Protein AF-A0A442YKS6-F1 (afdb_monomer_lite)

pLDDT: mean 86.54, std 15.59, range [41.62, 98.69]

Radius of gyration: 23.63 Å; chains: 1; bounding box: 73×28×65 Å

Sequence (171 aa):
MDFSAVNWLAVIIAAVVAWLFGAAWYMGLSKPWLKAAKLDPATMSKSALPFVISFIAELVMAFVMSLVIGAMTGGEPSLIAGLVFGFVLWLGFVATTLSVNHRYEGFGWDLTIIDCGHWLGVLLIIGAVIGWFGRGGGLSWSNSRKSVQRFSVRNCAKNKQLERFSDSLNR

Structure (mmCIF, N/CA/C/O backbone):
data_AF-A0A442YKS6-F1
#
_entry.id   AF-A0A442YKS6-F1
#
loop_
_atom_site.group_PDB
_atom_site.id
_atom_site.type_symbol
_atom_site.label_atom_id
_atom_site.label_alt_id
_atom_site.label_comp_id
_atom_site.label_asym_id
_atom_site.label_entity_id
_atom_site.label_seq_id
_atom_site.pdbx_PDB_ins_code
_atom_site.Cartn_x
_atom_site.Cartn_y
_atom_site.Cartn_z
_atom_site.occupancy
_atom_site.B_iso_or_equiv
_atom_site.auth_seq_id
_atom_site.auth_comp_id
_atom_site.auth_asym_id
_atom_site.auth_atom_id
_atom_site.pdbx_PDB_model_num
ATOM 1 N N . MET A 1 1 ? 17.000 9.593 -9.842 1.00 54.97 1 MET A N 1
ATOM 2 C CA . MET A 1 1 ? 15.855 8.793 -10.323 1.00 54.97 1 MET A CA 1
ATOM 3 C 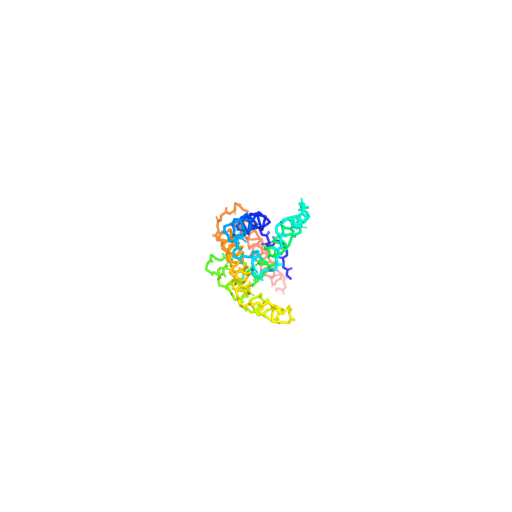C . MET A 1 1 ? 15.254 9.519 -11.509 1.00 54.97 1 MET A C 1
ATOM 5 O O . MET A 1 1 ? 15.094 10.729 -11.419 1.00 54.97 1 MET A O 1
ATOM 9 N N . ASP A 1 2 ? 15.010 8.827 -12.618 1.00 61.06 2 ASP A N 1
ATOM 10 C CA . ASP A 1 2 ? 14.408 9.429 -13.810 1.00 61.06 2 ASP A CA 1
ATOM 11 C C . ASP A 1 2 ? 12.878 9.317 -13.729 1.00 61.06 2 ASP A C 1
ATOM 13 O O . ASP A 1 2 ? 12.312 8.235 -13.879 1.00 61.06 2 ASP A O 1
ATOM 17 N N . PHE A 1 3 ? 12.206 10.437 -13.454 1.00 67.62 3 PHE A N 1
ATOM 18 C CA . PHE A 1 3 ? 10.745 10.499 -13.340 1.00 67.62 3 PHE A CA 1
ATOM 19 C C . PHE A 1 3 ? 10.034 10.425 -14.697 1.00 67.62 3 PHE A C 1
ATOM 21 O O . PHE A 1 3 ? 8.835 10.148 -14.743 1.00 67.62 3 PHE A O 1
ATOM 28 N N . SER A 1 4 ? 10.755 10.624 -15.807 1.00 63.38 4 SER A N 1
ATOM 29 C CA . SER A 1 4 ? 10.188 10.501 -17.156 1.00 63.38 4 SER A CA 1
ATOM 30 C C . SER A 1 4 ? 9.879 9.047 -17.538 1.00 63.38 4 SER A C 1
ATOM 32 O O . SER A 1 4 ? 9.100 8.796 -18.456 1.00 63.38 4 SER A O 1
ATOM 34 N N . ALA A 1 5 ? 10.439 8.085 -16.796 1.00 66.38 5 ALA A N 1
ATOM 35 C CA . ALA A 1 5 ? 10.225 6.656 -16.997 1.00 66.38 5 ALA A CA 1
ATOM 36 C C . ALA A 1 5 ? 8.945 6.113 -16.327 1.00 66.38 5 ALA A C 1
ATOM 38 O O . ALA A 1 5 ? 8.603 4.947 -16.534 1.00 66.38 5 ALA A O 1
ATOM 39 N N . VAL A 1 6 ? 8.231 6.921 -15.532 1.00 81.50 6 VAL A N 1
ATOM 40 C CA . VAL A 1 6 ? 7.009 6.487 -14.836 1.00 81.50 6 VAL A CA 1
ATOM 41 C C . VAL A 1 6 ? 5.838 6.393 -15.813 1.00 81.50 6 VAL A C 1
ATOM 43 O O . VAL A 1 6 ? 5.469 7.362 -16.478 1.00 81.50 6 VAL A O 1
ATOM 46 N N . ASN A 1 7 ? 5.196 5.225 -15.858 1.00 88.06 7 ASN A N 1
ATOM 47 C CA . ASN A 1 7 ? 3.943 5.053 -16.582 1.00 88.06 7 ASN A CA 1
ATOM 48 C C . ASN A 1 7 ? 2.772 5.539 -15.714 1.00 88.06 7 ASN A C 1
ATOM 50 O O . ASN A 1 7 ? 2.197 4.777 -14.938 1.00 88.06 7 ASN A O 1
ATOM 54 N N . TRP A 1 8 ? 2.406 6.811 -15.871 1.00 89.69 8 TRP A N 1
ATOM 55 C CA . TRP A 1 8 ? 1.319 7.439 -15.111 1.00 89.69 8 TRP A CA 1
ATOM 56 C C . TRP A 1 8 ? -0.034 6.742 -15.276 1.00 89.69 8 TRP A C 1
ATOM 58 O O . TRP A 1 8 ? -0.804 6.675 -14.321 1.00 89.69 8 TRP A O 1
ATOM 68 N N . LEU A 1 9 ? -0.308 6.162 -16.449 1.00 91.31 9 LEU A N 1
ATOM 69 C CA . LEU A 1 9 ? -1.530 5.388 -16.664 1.00 91.31 9 LEU A CA 1
ATOM 70 C C . LEU A 1 9 ? -1.538 4.124 -15.795 1.00 91.31 9 LEU A C 1
ATOM 72 O O . LEU A 1 9 ? -2.542 3.829 -15.154 1.00 91.31 9 LEU A O 1
ATOM 76 N N . ALA A 1 10 ? -0.408 3.413 -15.725 1.00 93.06 10 ALA A N 1
ATOM 77 C CA . ALA A 1 10 ? -0.273 2.239 -14.865 1.00 93.06 10 ALA A CA 1
ATOM 78 C C . ALA A 1 10 ? -0.429 2.598 -13.382 1.00 93.06 10 ALA A C 1
ATOM 80 O O . ALA A 1 10 ? -1.088 1.863 -12.656 1.00 93.06 10 ALA A O 1
ATOM 81 N N . VAL A 1 11 ? 0.127 3.735 -12.948 1.00 95.56 11 VAL A N 1
ATOM 82 C CA . VAL A 1 11 ? 0.012 4.228 -11.564 1.00 95.56 11 VAL A CA 1
ATOM 83 C C . VAL A 1 11 ? -1.445 4.510 -11.192 1.00 95.56 11 VAL A C 1
ATOM 85 O O . VAL A 1 11 ? -1.911 4.034 -10.159 1.00 95.56 11 VAL A O 1
ATOM 88 N N . ILE A 1 12 ? -2.183 5.230 -12.043 1.00 96.44 12 ILE A N 1
ATOM 89 C CA . ILE A 1 12 ? -3.593 5.559 -11.784 1.00 96.44 12 ILE A CA 1
ATOM 90 C C . ILE A 1 12 ? -4.450 4.288 -11.768 1.00 96.44 12 ILE A C 1
ATOM 92 O O . ILE A 1 12 ? -5.250 4.104 -10.854 1.00 96.44 12 ILE A O 1
ATOM 96 N N . ILE A 1 13 ? -4.267 3.388 -12.742 1.00 97.19 13 ILE A N 1
ATOM 97 C CA . ILE A 1 13 ? -5.011 2.120 -12.793 1.00 97.19 13 ILE A CA 1
ATOM 98 C C . ILE A 1 13 ? -4.696 1.262 -11.563 1.00 97.19 13 ILE A C 1
ATOM 100 O O . ILE A 1 13 ? -5.615 0.722 -10.954 1.00 97.19 13 ILE A O 1
ATOM 104 N N . ALA A 1 14 ? -3.423 1.160 -11.174 1.00 97.62 14 ALA A N 1
ATOM 105 C CA . ALA A 1 14 ? -3.004 0.401 -10.000 1.00 97.62 14 ALA A CA 1
ATOM 106 C C . ALA A 1 14 ? -3.691 0.909 -8.728 1.00 97.62 14 ALA A C 1
ATOM 108 O O . ALA A 1 14 ? -4.252 0.105 -7.988 1.00 97.62 14 ALA A O 1
ATOM 109 N N . ALA A 1 15 ? -3.703 2.229 -8.523 1.00 98.06 15 ALA A N 1
ATOM 110 C CA . ALA A 1 15 ? -4.354 2.853 -7.377 1.00 98.06 15 ALA A CA 1
ATOM 111 C C . ALA A 1 15 ? -5.869 2.605 -7.367 1.00 98.06 15 ALA A C 1
ATOM 113 O O . ALA A 1 15 ? -6.424 2.228 -6.345 1.00 98.06 15 ALA A O 1
ATOM 114 N N . VAL A 1 16 ? -6.550 2.752 -8.509 1.00 98.25 16 VAL A N 1
ATOM 115 C CA . VAL A 1 16 ? -8.001 2.506 -8.587 1.00 98.25 16 VAL A CA 1
ATOM 116 C C . VAL A 1 16 ? -8.339 1.045 -8.288 1.00 98.25 16 VAL A C 1
ATOM 118 O O . VAL A 1 16 ? -9.263 0.776 -7.524 1.00 98.25 16 VAL A O 1
ATOM 121 N N . VAL A 1 17 ? -7.610 0.090 -8.873 1.00 98.31 17 VAL A N 1
ATOM 122 C CA . VAL A 1 17 ? -7.900 -1.342 -8.683 1.00 98.31 17 VAL A CA 1
ATOM 123 C C . VAL A 1 17 ? -7.608 -1.776 -7.247 1.00 98.31 17 VAL A C 1
ATOM 125 O O . VAL A 1 17 ? -8.407 -2.512 -6.667 1.00 98.31 17 VAL A O 1
ATOM 128 N N . ALA A 1 18 ? -6.504 -1.309 -6.664 1.00 98.25 18 ALA A N 1
ATOM 129 C CA . ALA A 1 18 ? -6.180 -1.583 -5.268 1.00 98.25 18 ALA A CA 1
ATOM 130 C C . ALA A 1 18 ? -7.217 -0.977 -4.307 1.00 98.25 18 ALA A C 1
ATOM 132 O O . ALA A 1 18 ? -7.626 -1.644 -3.357 1.00 98.25 18 ALA A O 1
ATOM 133 N N . TRP A 1 19 ? -7.746 0.204 -4.630 1.00 97.94 19 TRP A N 1
ATOM 134 C CA . TRP A 1 19 ? -8.674 0.908 -3.751 1.00 97.94 19 TRP A CA 1
ATOM 135 C C . TRP A 1 19 ? -10.046 0.245 -3.747 1.00 97.94 19 TRP A C 1
ATOM 137 O O . TRP A 1 19 ? -10.661 0.032 -2.699 1.00 97.94 19 TRP A O 1
ATOM 147 N N . LEU A 1 20 ? -10.499 -0.184 -4.929 1.00 98.12 20 LEU A N 1
ATOM 148 C CA . LEU A 1 20 ? -11.697 -1.010 -5.065 1.00 98.12 20 LEU A CA 1
ATOM 149 C C . LEU A 1 20 ? -11.534 -2.366 -4.371 1.00 98.12 20 LEU A C 1
ATOM 151 O O . LEU A 1 20 ? -12.487 -2.857 -3.762 1.00 98.12 20 LEU A O 1
ATOM 155 N N . PHE A 1 21 ? -10.339 -2.962 -4.426 1.00 98.38 21 PHE A N 1
ATOM 156 C CA . PHE A 1 21 ? -10.035 -4.171 -3.667 1.00 98.38 21 PHE A CA 1
ATOM 157 C C . PHE A 1 21 ? -10.132 -3.927 -2.158 1.00 98.38 21 PHE A C 1
ATOM 159 O O . PHE A 1 21 ? -10.766 -4.725 -1.469 1.00 98.38 21 PHE A O 1
ATOM 166 N N . GLY A 1 22 ? -9.587 -2.821 -1.648 1.00 97.00 22 GLY A N 1
ATOM 167 C CA . GLY A 1 22 ? -9.686 -2.471 -0.233 1.00 97.00 22 GLY A CA 1
ATOM 168 C C . GLY A 1 22 ? -11.132 -2.292 0.223 1.00 97.00 22 GLY A C 1
ATOM 169 O O . GLY A 1 22 ? -11.549 -2.869 1.232 1.00 97.00 22 GLY A O 1
ATOM 170 N N . ALA A 1 23 ? -11.942 -1.597 -0.580 1.00 95.44 23 ALA A N 1
ATOM 171 C CA . ALA A 1 23 ? -13.378 -1.492 -0.343 1.00 95.44 23 ALA A CA 1
ATOM 172 C C . ALA A 1 23 ? -14.046 -2.878 -0.302 1.00 95.44 23 ALA A C 1
ATOM 174 O O . ALA A 1 23 ? -14.779 -3.183 0.639 1.00 95.44 23 ALA A O 1
ATOM 175 N N . ALA A 1 24 ? -13.769 -3.746 -1.280 1.00 97.62 24 ALA A N 1
ATOM 176 C CA . ALA A 1 24 ? -14.320 -5.101 -1.320 1.00 97.62 24 ALA A CA 1
ATOM 177 C C . ALA A 1 24 ? -13.886 -5.956 -0.116 1.00 97.62 24 ALA A C 1
ATOM 179 O O . ALA A 1 24 ? -14.711 -6.674 0.454 1.00 97.62 24 ALA A O 1
ATOM 180 N N . TRP A 1 25 ? -12.625 -5.844 0.307 1.00 98.00 25 TRP A N 1
ATOM 181 C CA . TRP A 1 25 ? -12.059 -6.566 1.446 1.00 98.00 25 TRP A CA 1
ATOM 182 C C . TRP A 1 25 ? -12.783 -6.220 2.747 1.00 98.00 25 TRP A C 1
ATOM 184 O O . TRP A 1 25 ? -13.304 -7.112 3.420 1.00 98.00 25 TRP A O 1
ATOM 194 N N . TYR A 1 26 ? -12.891 -4.928 3.074 1.00 94.44 26 TYR A N 1
ATOM 195 C CA . TYR A 1 26 ? -13.540 -4.485 4.311 1.00 94.44 26 TYR A CA 1
ATOM 196 C C . TYR A 1 26 ? -15.070 -4.573 4.259 1.00 94.44 26 TYR A C 1
ATOM 198 O O . TYR A 1 26 ? -15.699 -4.731 5.305 1.00 94.44 26 TYR A O 1
ATOM 206 N N . MET A 1 27 ? -15.692 -4.566 3.074 1.00 93.50 27 MET A N 1
ATOM 207 C CA . MET A 1 27 ? -17.109 -4.931 2.944 1.00 93.50 27 MET A CA 1
ATOM 208 C C . MET A 1 27 ? -17.331 -6.418 3.265 1.00 93.50 27 MET A C 1
ATOM 210 O O . MET A 1 27 ? -18.200 -6.750 4.078 1.00 93.50 27 MET A O 1
ATOM 214 N N . GLY A 1 28 ? -16.523 -7.309 2.679 1.00 96.19 28 GLY A N 1
ATOM 215 C CA . GLY A 1 28 ? -16.638 -8.760 2.866 1.00 96.19 28 GLY A CA 1
ATOM 216 C C . GLY A 1 28 ? -16.280 -9.230 4.279 1.00 96.19 28 GLY A C 1
ATOM 217 O O . GLY A 1 28 ? -16.968 -10.078 4.846 1.00 96.19 28 GLY A O 1
ATOM 218 N N . LEU A 1 29 ? -15.245 -8.640 4.882 1.00 95.75 29 LEU A N 1
ATOM 219 C CA . LEU A 1 29 ? -14.768 -8.949 6.236 1.00 95.75 29 LEU A CA 1
ATOM 220 C C . LEU A 1 29 ? -15.251 -7.943 7.288 1.00 95.75 29 LEU A C 1
ATOM 222 O O . LEU A 1 29 ? -14.682 -7.861 8.375 1.00 95.75 29 LEU A O 1
ATOM 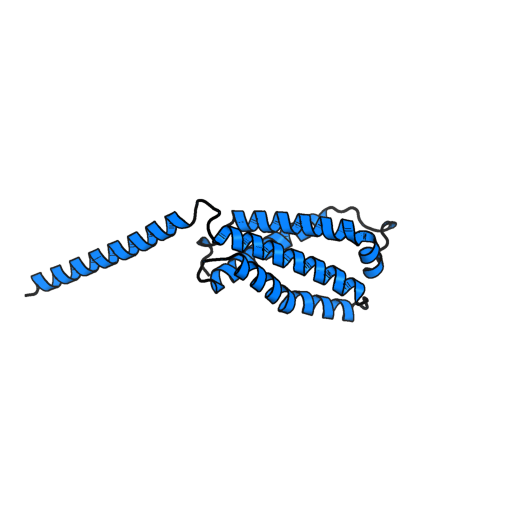226 N N . SER A 1 30 ? -16.328 -7.211 7.001 1.00 93.38 30 SER A N 1
ATOM 227 C CA . SER A 1 30 ? -16.864 -6.162 7.878 1.00 93.38 30 SER A CA 1
ATOM 228 C C . SER A 1 30 ? -17.062 -6.636 9.320 1.00 93.38 30 SER A C 1
ATOM 230 O O . SER A 1 30 ? -16.481 -6.072 10.240 1.00 93.38 30 SER A O 1
ATOM 232 N N . LYS A 1 31 ? -17.828 -7.710 9.544 1.00 94.44 31 LYS A N 1
ATOM 233 C CA . LYS A 1 31 ? -18.117 -8.231 10.895 1.00 94.44 31 LYS A CA 1
ATOM 234 C C . LYS A 1 31 ? -16.860 -8.589 11.709 1.00 94.44 31 LYS A C 1
ATOM 236 O O . LYS A 1 31 ? -16.741 -8.089 12.830 1.00 94.44 31 LYS A O 1
ATOM 241 N N . PRO A 1 32 ? -15.942 -9.452 11.222 1.00 96.31 32 PRO A N 1
ATOM 242 C CA . PRO A 1 32 ? -14.741 -9.789 11.983 1.00 96.31 32 PRO A CA 1
ATOM 243 C C . PRO A 1 32 ? -13.813 -8.585 12.172 1.00 96.31 32 PRO A C 1
ATOM 245 O O . PRO A 1 32 ? -13.260 -8.437 13.260 1.00 96.31 32 PRO A O 1
ATOM 248 N N . TRP A 1 33 ? -13.701 -7.695 11.180 1.00 96.62 33 TRP A N 1
ATOM 249 C CA . TRP A 1 33 ? -12.905 -6.473 11.300 1.00 96.62 33 TRP A CA 1
ATOM 250 C C . TRP A 1 33 ? -13.443 -5.540 12.390 1.00 96.62 33 TRP A C 1
ATOM 252 O O . TRP A 1 33 ? -12.694 -5.164 13.284 1.00 96.62 33 TRP A O 1
ATOM 262 N N . LEU A 1 34 ? -14.747 -5.248 12.388 1.00 95.75 34 LEU A N 1
ATOM 263 C CA . LEU A 1 34 ? -15.401 -4.405 13.398 1.00 95.75 34 LEU A CA 1
ATOM 264 C C . LEU A 1 34 ? -15.170 -4.919 14.819 1.00 95.75 34 LEU A C 1
ATOM 266 O O . LEU A 1 34 ? -14.808 -4.158 15.718 1.00 95.75 34 LEU A O 1
ATOM 270 N N . LYS A 1 35 ? -15.338 -6.233 15.007 1.00 95.75 35 LYS A N 1
ATOM 271 C CA . LYS A 1 35 ? -15.094 -6.896 16.289 1.00 95.75 35 LYS A CA 1
ATOM 272 C C . LYS A 1 35 ? -13.629 -6.770 16.710 1.00 95.75 35 LYS A C 1
ATOM 274 O O . LYS A 1 35 ? -13.359 -6.442 17.863 1.00 95.75 35 LYS A O 1
ATOM 279 N N . ALA A 1 36 ? -12.695 -7.030 15.797 1.00 95.38 36 ALA A N 1
ATOM 280 C CA . ALA A 1 36 ? -11.263 -6.995 16.080 1.00 95.38 36 ALA A CA 1
ATOM 281 C C . ALA A 1 36 ? -10.755 -5.568 16.358 1.00 95.38 36 ALA A C 1
ATOM 283 O O . ALA A 1 36 ? -9.951 -5.372 17.269 1.00 95.38 36 ALA A O 1
ATOM 284 N N . ALA A 1 37 ? -11.287 -4.581 15.634 1.00 94.75 37 ALA A N 1
ATOM 285 C CA . ALA A 1 37 ? -11.013 -3.156 15.804 1.00 94.75 37 ALA A CA 1
ATOM 286 C C . ALA A 1 37 ? -11.758 -2.532 17.001 1.00 94.75 37 ALA A C 1
ATOM 288 O O . ALA A 1 37 ? -11.522 -1.372 17.327 1.00 94.75 37 ALA A O 1
ATOM 289 N N . LYS A 1 38 ? -12.634 -3.293 17.679 1.00 94.19 38 LYS A N 1
ATOM 290 C CA . LYS A 1 38 ? -13.452 -2.842 18.821 1.00 94.19 38 LYS A CA 1
ATOM 291 C C . LYS A 1 38 ? -14.320 -1.619 18.479 1.00 94.19 38 LYS A C 1
ATOM 293 O O . LYS A 1 38 ? -14.533 -0.752 19.324 1.00 94.19 38 LYS A O 1
ATOM 298 N N . LEU A 1 39 ? -14.812 -1.547 17.242 1.00 93.12 39 LEU A N 1
ATOM 299 C CA . LEU A 1 39 ? -15.624 -0.433 16.758 1.00 93.12 39 LEU A CA 1
ATOM 300 C C . LEU A 1 39 ? -17.113 -0.789 16.779 1.00 93.12 39 LEU A C 1
ATOM 302 O O . LEU A 1 39 ? -17.509 -1.859 16.315 1.00 93.12 39 LEU A O 1
ATOM 306 N N . ASP A 1 40 ? -17.941 0.141 17.257 1.00 92.00 40 ASP A N 1
ATOM 307 C CA . ASP A 1 40 ? -19.399 0.034 17.183 1.00 92.00 40 ASP A CA 1
ATOM 308 C C . ASP A 1 40 ? -19.924 0.732 15.913 1.00 92.00 40 ASP A C 1
ATOM 310 O O . ASP A 1 40 ? -19.822 1.962 15.812 1.00 92.00 40 ASP A O 1
ATOM 314 N N . PRO A 1 41 ? -20.529 -0.008 14.961 1.00 86.88 41 PRO A N 1
ATOM 315 C CA . PRO A 1 41 ? -21.130 0.556 13.752 1.00 86.88 41 PRO A CA 1
ATOM 316 C C . PRO A 1 41 ? -22.137 1.678 14.008 1.00 86.88 41 PRO A C 1
ATOM 318 O O . PRO A 1 41 ? -22.253 2.577 13.176 1.00 86.88 41 PRO A O 1
ATOM 321 N N . ALA A 1 42 ? -22.858 1.648 15.135 1.00 89.00 42 ALA A N 1
ATOM 322 C CA . ALA A 1 42 ? -23.863 2.660 15.464 1.00 89.00 42 ALA A CA 1
ATOM 323 C C . ALA A 1 42 ? -23.245 4.036 15.756 1.00 89.00 42 ALA A C 1
ATOM 325 O O . ALA A 1 42 ? -23.902 5.061 15.583 1.00 89.00 42 ALA A O 1
ATOM 326 N N . THR A 1 43 ? -21.976 4.057 16.169 1.00 88.94 43 THR A N 1
ATOM 327 C CA . THR A 1 43 ? -21.255 5.276 16.564 1.00 88.94 43 THR A CA 1
ATOM 328 C C . THR A 1 43 ? -20.331 5.813 15.472 1.00 88.94 43 THR A C 1
ATOM 330 O O . THR A 1 43 ? -19.744 6.884 15.628 1.00 88.94 43 THR A O 1
ATOM 333 N N . MET A 1 44 ? -20.193 5.100 14.349 1.00 85.56 44 MET A N 1
ATOM 334 C CA . MET A 1 44 ? -19.254 5.494 13.304 1.00 85.56 44 MET A CA 1
ATOM 335 C C . MET A 1 44 ? -19.725 6.692 12.491 1.00 85.56 44 MET A C 1
ATOM 337 O O . MET A 1 44 ? -20.873 6.790 12.053 1.00 85.56 44 MET A O 1
ATOM 341 N N . SER A 1 45 ? -18.771 7.575 12.208 1.00 82.38 45 SER A N 1
ATOM 342 C CA . SER A 1 45 ? -18.962 8.681 11.280 1.00 82.38 45 SER A CA 1
ATOM 343 C C . SER A 1 45 ? -19.211 8.169 9.861 1.00 82.38 45 SER A C 1
ATOM 345 O O . SER A 1 45 ? -18.460 7.345 9.345 1.00 82.38 45 SER A O 1
ATOM 347 N N . LYS A 1 46 ? -20.222 8.728 9.186 1.00 85.19 46 LYS A N 1
ATOM 348 C CA . LYS A 1 46 ? -20.517 8.475 7.762 1.00 85.19 46 LYS A CA 1
ATOM 349 C C . LYS A 1 46 ? -19.689 9.357 6.817 1.00 85.19 46 LYS A C 1
ATOM 351 O O . LYS A 1 46 ? -20.121 9.666 5.710 1.00 85.19 46 LYS A O 1
ATOM 356 N N . SER A 1 47 ? -18.527 9.822 7.269 1.00 89.12 47 SER A N 1
ATOM 357 C CA . SER A 1 47 ? -17.670 10.707 6.484 1.00 89.12 47 SER A CA 1
ATOM 358 C C . SER A 1 47 ? -17.057 9.976 5.291 1.00 89.12 47 SER A C 1
ATOM 360 O O . SER A 1 47 ? -16.529 8.876 5.429 1.00 89.12 47 SER A O 1
ATOM 362 N N . ALA A 1 48 ? -17.055 10.630 4.128 1.00 90.44 48 ALA A N 1
ATOM 363 C CA . ALA A 1 48 ? -16.327 10.162 2.950 1.00 90.44 48 ALA A CA 1
ATOM 364 C C . ALA A 1 48 ? -14.805 10.393 3.059 1.00 90.44 48 ALA A C 1
ATOM 366 O O . ALA A 1 48 ? -14.039 9.916 2.226 1.00 90.44 48 ALA A O 1
ATOM 367 N N . LEU A 1 49 ? -14.342 11.125 4.079 1.00 93.44 49 LEU A N 1
ATOM 368 C CA . LEU A 1 49 ? -12.946 11.541 4.198 1.00 93.44 49 LEU A CA 1
ATOM 369 C C . LEU A 1 49 ? -11.943 10.366 4.255 1.00 93.44 49 LEU A C 1
ATOM 371 O O . LEU A 1 49 ? -10.951 10.434 3.529 1.00 93.44 49 LEU A O 1
ATOM 375 N N . PRO A 1 50 ? -12.176 9.267 5.006 1.00 92.00 50 PRO A N 1
ATOM 376 C CA . PRO A 1 50 ? -11.259 8.121 5.007 1.00 92.00 50 PRO A CA 1
ATOM 377 C C . PRO A 1 50 ? -11.112 7.458 3.630 1.00 92.00 50 PRO A C 1
ATOM 379 O O . PRO A 1 50 ? -10.036 6.970 3.288 1.00 92.00 50 PRO A O 1
ATOM 382 N N . PHE A 1 51 ? -12.164 7.487 2.807 1.00 92.00 51 PHE A N 1
ATOM 383 C CA . PHE A 1 51 ? -12.136 6.963 1.439 1.00 92.00 51 PHE A CA 1
ATOM 384 C C . PHE A 1 51 ? -11.256 7.811 0.516 1.00 92.00 51 PHE A C 1
ATOM 386 O O . PHE A 1 51 ? -10.500 7.272 -0.287 1.00 92.00 51 PHE A O 1
ATOM 393 N N . VAL A 1 52 ? -11.301 9.138 0.666 1.00 95.44 52 VAL A N 1
ATOM 394 C CA . VAL A 1 52 ? -10.429 10.051 -0.088 1.00 95.44 52 VAL A CA 1
ATOM 395 C C . VAL A 1 52 ? -8.975 9.911 0.363 1.00 95.44 52 VAL A C 1
ATOM 397 O O . VAL A 1 52 ? -8.078 9.828 -0.473 1.00 95.44 52 VAL A O 1
ATOM 400 N N . ILE A 1 53 ? -8.734 9.840 1.677 1.00 96.50 53 ILE A N 1
ATOM 401 C CA . ILE A 1 53 ? -7.384 9.676 2.236 1.00 96.50 53 ILE A CA 1
ATOM 402 C C . ILE A 1 53 ? -6.762 8.353 1.774 1.00 96.50 53 ILE A C 1
ATOM 404 O O . ILE A 1 53 ? -5.618 8.354 1.325 1.00 96.50 53 ILE A O 1
ATOM 408 N N . SER A 1 54 ? -7.509 7.246 1.842 1.00 95.06 54 SER A N 1
ATOM 409 C CA . SER A 1 54 ? -7.028 5.935 1.374 1.00 95.06 54 SER A CA 1
ATOM 410 C C . SER A 1 54 ? -6.701 5.950 -0.115 1.00 95.06 54 SER A C 1
ATOM 412 O O . SER A 1 54 ? -5.604 5.544 -0.485 1.00 95.06 54 SER A O 1
ATOM 414 N N . PHE A 1 55 ? -7.570 6.515 -0.960 1.00 97.56 55 PHE A N 1
ATOM 415 C CA . PHE A 1 55 ? -7.295 6.617 -2.394 1.00 97.56 55 PHE A CA 1
ATOM 416 C C . PHE A 1 55 ? -6.013 7.412 -2.696 1.00 97.56 55 PHE A C 1
ATOM 418 O O . PHE A 1 55 ? -5.188 6.989 -3.507 1.00 97.56 55 PHE A O 1
ATOM 425 N N . ILE A 1 56 ? -5.805 8.548 -2.019 1.00 98.12 56 ILE A N 1
ATOM 426 C CA . ILE A 1 56 ? -4.582 9.351 -2.181 1.00 98.12 56 ILE A CA 1
ATOM 427 C C . ILE A 1 56 ? -3.353 8.567 -1.705 1.00 98.12 56 ILE A C 1
ATOM 429 O O . ILE A 1 56 ? -2.326 8.572 -2.386 1.00 98.12 56 ILE A O 1
ATOM 433 N N . ALA A 1 57 ? -3.446 7.876 -0.566 1.00 97.75 57 ALA A N 1
ATOM 434 C CA . ALA A 1 57 ? -2.356 7.051 -0.056 1.00 97.75 57 ALA A CA 1
ATOM 435 C C . ALA A 1 57 ? -1.985 5.938 -1.047 1.00 97.75 57 ALA A C 1
ATOM 437 O O . ALA A 1 57 ? -0.804 5.720 -1.317 1.00 97.75 57 ALA A O 1
ATOM 438 N N . GLU A 1 58 ? -2.977 5.276 -1.640 1.00 97.62 58 GLU A N 1
ATOM 439 C CA . GLU A 1 58 ? -2.767 4.238 -2.650 1.00 97.62 58 GLU A CA 1
ATOM 440 C C . GLU A 1 58 ? -2.163 4.776 -3.944 1.00 97.62 58 GLU A C 1
ATOM 442 O O . GLU A 1 58 ? -1.288 4.134 -4.525 1.00 97.62 58 GLU A O 1
ATOM 447 N N . LEU A 1 59 ? -2.542 5.986 -4.360 1.00 97.94 59 LEU A N 1
ATOM 448 C CA . LEU A 1 59 ? -1.914 6.657 -5.494 1.00 97.94 59 LEU A CA 1
ATOM 449 C C . LEU A 1 59 ? -0.429 6.942 -5.235 1.00 97.94 59 LEU A C 1
ATOM 451 O O . LEU A 1 59 ? 0.413 6.696 -6.103 1.00 97.94 59 LEU A O 1
ATOM 455 N N . VAL A 1 60 ? -0.092 7.407 -4.028 1.00 98.00 60 VAL A N 1
ATOM 456 C CA . VAL A 1 60 ? 1.303 7.611 -3.607 1.00 98.00 60 VAL A CA 1
ATOM 457 C C . VAL A 1 60 ? 2.056 6.280 -3.560 1.00 98.00 60 VAL A C 1
ATOM 459 O O . VAL A 1 60 ? 3.165 6.193 -4.087 1.00 98.00 60 VAL A O 1
ATOM 462 N N . MET A 1 61 ? 1.458 5.227 -2.997 1.00 97.56 61 MET A N 1
ATOM 463 C CA . MET A 1 61 ? 2.064 3.892 -2.966 1.00 97.56 61 MET A CA 1
ATOM 464 C C . MET A 1 61 ? 2.313 3.343 -4.371 1.00 97.56 61 MET A C 1
ATOM 466 O O . MET A 1 61 ? 3.410 2.858 -4.642 1.00 97.56 61 MET A O 1
ATOM 470 N N . ALA A 1 62 ? 1.351 3.473 -5.288 1.00 97.44 62 ALA A N 1
ATOM 471 C CA . ALA A 1 62 ? 1.506 3.052 -6.676 1.00 97.44 62 ALA A CA 1
ATOM 472 C C . ALA A 1 62 ? 2.624 3.817 -7.393 1.00 97.44 62 ALA A C 1
ATOM 474 O O . ALA A 1 62 ? 3.437 3.218 -8.103 1.00 97.44 62 ALA A O 1
ATOM 475 N N . PHE A 1 63 ? 2.727 5.126 -7.162 1.00 95.75 63 PHE A N 1
ATOM 476 C CA . PHE A 1 63 ? 3.825 5.931 -7.690 1.00 95.75 63 PHE A CA 1
ATOM 477 C C . PHE A 1 63 ? 5.188 5.460 -7.162 1.00 95.75 63 PHE A C 1
ATOM 479 O O . PHE A 1 63 ? 6.094 5.186 -7.953 1.00 95.75 63 PHE A O 1
ATOM 486 N N . VAL A 1 64 ? 5.329 5.296 -5.843 1.00 95.62 64 VAL A N 1
ATOM 487 C CA . VAL A 1 64 ? 6.584 4.838 -5.222 1.00 95.62 64 VAL A CA 1
ATOM 488 C C . VAL A 1 64 ? 6.946 3.431 -5.693 1.00 95.62 64 VAL A C 1
ATOM 490 O O . VAL A 1 64 ? 8.096 3.183 -6.055 1.00 95.62 64 VAL A O 1
ATOM 493 N N . MET A 1 65 ? 5.976 2.520 -5.778 1.00 95.00 65 MET A N 1
ATOM 494 C CA . MET A 1 65 ? 6.202 1.185 -6.326 1.00 95.00 65 MET A CA 1
ATOM 495 C C . MET A 1 65 ? 6.664 1.221 -7.783 1.00 95.00 65 MET A C 1
ATOM 497 O O . MET A 1 65 ? 7.545 0.446 -8.154 1.00 95.00 65 MET A O 1
ATOM 501 N N . SER A 1 66 ? 6.143 2.142 -8.599 1.00 93.69 66 SER A N 1
ATOM 502 C CA . SER A 1 66 ? 6.608 2.315 -9.979 1.00 93.69 66 SER A CA 1
ATOM 503 C C . SER A 1 66 ? 8.072 2.745 -10.031 1.00 93.69 66 SER A C 1
ATOM 505 O O . SER A 1 66 ? 8.804 2.273 -10.902 1.00 93.69 66 SER A O 1
ATOM 507 N N . LEU A 1 67 ? 8.507 3.611 -9.111 1.00 91.62 67 LEU A N 1
ATOM 508 C CA . LEU A 1 67 ? 9.906 4.028 -9.011 1.00 91.62 67 LEU A CA 1
ATOM 509 C C . LEU A 1 67 ? 10.805 2.880 -8.550 1.00 91.62 67 LEU A C 1
ATOM 511 O O . LEU A 1 67 ? 11.845 2.645 -9.162 1.00 91.62 67 LEU A O 1
ATOM 515 N N . VAL A 1 68 ? 10.402 2.151 -7.506 1.00 93.12 68 VAL A N 1
ATOM 516 C CA . VAL A 1 68 ? 11.187 1.039 -6.947 1.00 93.12 68 VAL A CA 1
ATOM 517 C C . VAL A 1 68 ? 11.335 -0.082 -7.969 1.00 93.12 68 VAL A C 1
ATOM 519 O O . VAL A 1 68 ? 12.457 -0.482 -8.269 1.00 93.12 68 VAL A O 1
ATOM 522 N N . ILE A 1 69 ? 10.229 -0.554 -8.553 1.00 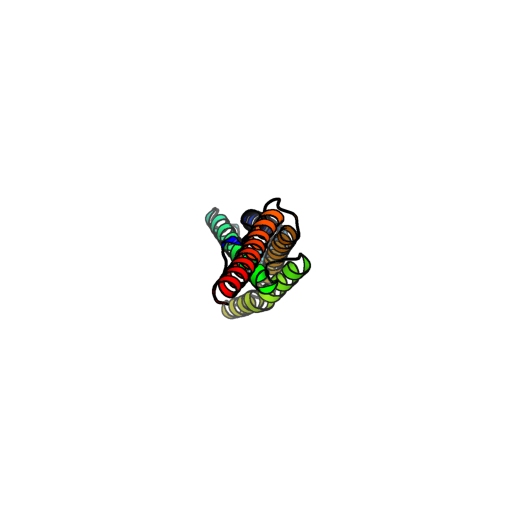92.00 69 ILE A N 1
ATOM 523 C CA . ILE A 1 69 ? 10.275 -1.629 -9.551 1.00 92.00 69 ILE A CA 1
ATOM 524 C C . ILE A 1 69 ? 11.093 -1.169 -10.759 1.00 92.00 69 ILE A C 1
ATOM 526 O O . ILE A 1 69 ? 12.014 -1.872 -11.163 1.00 92.00 69 ILE A O 1
ATOM 530 N N . GLY A 1 70 ? 10.824 0.028 -11.293 1.00 89.25 70 GLY A N 1
ATOM 531 C CA . GLY A 1 70 ? 11.552 0.557 -12.446 1.00 89.25 70 GLY A CA 1
ATOM 532 C C . GLY A 1 70 ? 13.057 0.689 -12.200 1.00 89.25 70 GLY A C 1
ATOM 533 O O . GLY A 1 70 ? 13.848 0.305 -13.060 1.00 89.25 70 GLY A O 1
ATOM 534 N N . ALA A 1 71 ? 13.472 1.175 -11.028 1.00 88.19 71 ALA A N 1
ATOM 535 C CA . ALA A 1 71 ? 14.887 1.284 -10.676 1.00 88.19 71 ALA A CA 1
ATOM 536 C C . ALA A 1 71 ? 15.560 -0.092 -10.561 1.00 88.19 71 ALA A C 1
ATOM 538 O O . ALA A 1 71 ? 16.666 -0.282 -11.066 1.00 88.19 71 ALA A O 1
ATOM 539 N N . MET A 1 72 ? 14.883 -1.059 -9.940 1.00 88.94 72 MET A N 1
ATOM 540 C CA . MET A 1 72 ? 15.448 -2.382 -9.672 1.00 88.94 72 MET A CA 1
ATOM 541 C C . MET A 1 72 ? 15.466 -3.304 -10.895 1.00 88.94 72 MET A C 1
ATOM 543 O O . MET A 1 72 ? 16.286 -4.216 -10.958 1.00 88.94 72 MET A O 1
ATOM 547 N N . THR A 1 73 ? 14.591 -3.078 -11.878 1.00 87.50 73 THR A N 1
ATOM 548 C CA . THR A 1 73 ? 14.521 -3.886 -13.107 1.00 87.50 73 THR A CA 1
ATOM 549 C C . THR A 1 73 ? 15.193 -3.215 -14.307 1.00 87.50 73 THR A C 1
ATOM 551 O O . THR A 1 73 ? 14.934 -3.604 -15.444 1.00 87.50 73 THR A O 1
ATOM 554 N N . GLY A 1 74 ? 15.998 -2.165 -14.102 1.00 82.94 74 GLY A N 1
ATOM 555 C CA . GLY A 1 74 ? 16.649 -1.440 -15.205 1.00 82.94 74 GLY A CA 1
ATOM 556 C C . GLY A 1 74 ? 15.658 -0.782 -16.175 1.00 82.94 74 GLY A C 1
ATOM 557 O O . GLY A 1 74 ? 15.931 -0.643 -17.367 1.00 82.94 74 GLY A O 1
ATOM 558 N N . GLY A 1 75 ? 14.480 -0.413 -15.675 1.00 79.50 75 GLY A N 1
ATOM 559 C CA . GLY A 1 75 ? 13.390 0.149 -16.460 1.00 79.50 75 GLY A CA 1
ATOM 560 C C . GLY A 1 75 ? 12.515 -0.886 -17.161 1.00 79.50 75 GLY A C 1
ATOM 561 O O . GLY A 1 75 ? 11.593 -0.474 -17.848 1.00 79.50 75 GLY A O 1
ATOM 562 N N . GLU A 1 76 ? 12.731 -2.194 -16.979 1.00 82.00 76 GLU A N 1
ATOM 563 C CA . GLU A 1 76 ? 11.909 -3.258 -17.586 1.00 82.00 76 GLU A CA 1
ATOM 564 C C . GLU A 1 76 ? 11.049 -4.009 -16.550 1.00 82.00 76 GLU A C 1
ATOM 566 O O . GLU A 1 76 ?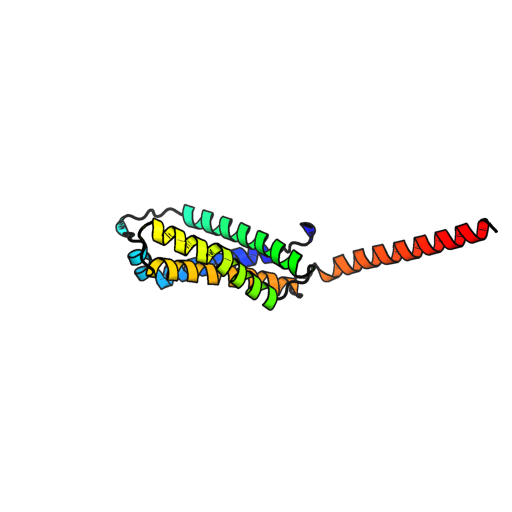 11.361 -5.151 -16.202 1.00 82.00 76 GLU A O 1
ATOM 571 N N . PRO A 1 77 ? 9.971 -3.393 -16.013 1.00 85.50 77 PRO A N 1
ATOM 572 C CA . PRO A 1 77 ? 9.081 -4.073 -15.084 1.00 85.50 77 PRO A CA 1
ATOM 573 C C . PRO A 1 77 ? 8.496 -5.335 -15.715 1.00 85.50 77 PRO A C 1
ATOM 575 O O . PRO A 1 77 ? 8.070 -5.339 -16.871 1.00 85.50 77 PRO A O 1
ATOM 578 N N . SER A 1 78 ? 8.422 -6.398 -14.923 1.00 91.12 78 SER A N 1
ATOM 579 C CA . SER A 1 78 ? 7.687 -7.611 -15.269 1.00 91.12 78 SER A CA 1
ATOM 580 C C . SER A 1 78 ? 6.653 -7.914 -14.195 1.00 91.12 78 SER A C 1
ATOM 582 O O . SER A 1 78 ? 6.805 -7.497 -13.047 1.00 91.12 78 SER A O 1
ATOM 584 N N . LEU A 1 79 ? 5.616 -8.673 -14.556 1.00 93.44 79 LEU A N 1
ATOM 585 C CA . LEU A 1 79 ? 4.585 -9.120 -13.618 1.00 93.44 79 LEU A CA 1
ATOM 586 C C . LEU A 1 79 ? 5.195 -9.812 -12.388 1.00 93.44 79 LEU A C 1
ATOM 588 O O . LEU A 1 79 ? 4.835 -9.495 -11.259 1.00 93.44 79 LEU A O 1
ATOM 592 N N . ILE A 1 80 ? 6.161 -10.711 -12.608 1.00 94.50 80 ILE A N 1
ATOM 593 C CA . ILE A 1 80 ? 6.838 -11.449 -11.534 1.00 94.50 80 ILE A CA 1
ATOM 594 C C . ILE A 1 80 ? 7.624 -10.492 -10.637 1.00 94.50 80 ILE A C 1
ATOM 596 O O . ILE A 1 80 ? 7.495 -10.569 -9.419 1.00 94.50 80 ILE A O 1
ATOM 600 N N . ALA A 1 81 ? 8.392 -9.563 -11.217 1.00 93.25 81 ALA A N 1
ATOM 601 C CA . ALA A 1 81 ? 9.113 -8.566 -10.429 1.00 93.25 81 ALA A CA 1
ATOM 602 C C . ALA A 1 81 ? 8.144 -7.732 -9.578 1.00 93.25 81 ALA A C 1
ATOM 604 O O . ALA A 1 81 ? 8.376 -7.550 -8.388 1.00 93.25 81 ALA A O 1
ATOM 605 N N . GLY A 1 82 ? 7.027 -7.294 -10.162 1.00 95.88 82 GLY A N 1
ATOM 606 C CA . GLY A 1 82 ? 5.987 -6.554 -9.455 1.00 95.88 82 GLY A CA 1
ATOM 607 C C . GLY A 1 82 ? 5.417 -7.303 -8.251 1.00 95.88 82 GLY A C 1
ATOM 608 O O . GLY A 1 82 ? 5.343 -6.736 -7.163 1.00 95.88 82 GLY A O 1
ATOM 609 N N . LEU A 1 83 ? 5.084 -8.585 -8.419 1.00 97.88 83 LEU A N 1
ATOM 610 C CA . LEU A 1 83 ? 4.596 -9.439 -7.331 1.00 97.88 83 LEU A CA 1
ATOM 611 C C . LEU A 1 83 ? 5.655 -9.655 -6.240 1.00 97.88 83 LEU A C 1
ATOM 613 O O . LEU A 1 83 ? 5.341 -9.552 -5.056 1.00 97.88 83 LEU A O 1
ATOM 617 N N . VAL A 1 84 ? 6.912 -9.906 -6.623 1.00 97.75 84 VAL A N 1
ATOM 618 C CA . VAL A 1 84 ? 8.020 -10.092 -5.671 1.00 97.75 84 VAL A CA 1
ATOM 619 C C . VAL A 1 84 ? 8.264 -8.819 -4.864 1.00 97.75 84 VAL A C 1
ATOM 621 O O . VAL A 1 84 ? 8.342 -8.886 -3.640 1.00 97.75 84 VAL A O 1
ATOM 624 N N . PHE A 1 85 ? 8.338 -7.654 -5.514 1.00 97.00 85 PHE A N 1
ATOM 625 C CA . PHE A 1 85 ? 8.515 -6.383 -4.808 1.00 97.00 85 PHE A CA 1
ATOM 626 C C . PHE A 1 85 ? 7.308 -6.040 -3.936 1.00 97.00 85 PHE A C 1
ATOM 628 O O . PHE A 1 85 ? 7.505 -5.614 -2.801 1.00 97.00 85 PHE A O 1
ATOM 635 N N . GLY A 1 86 ? 6.081 -6.284 -4.408 1.00 98.06 86 GLY A N 1
ATOM 636 C CA . GLY A 1 86 ? 4.873 -6.123 -3.596 1.00 98.06 86 GLY A CA 1
ATOM 637 C C . GLY A 1 86 ? 4.930 -6.964 -2.318 1.00 98.06 86 GLY A C 1
ATOM 638 O O . GLY A 1 86 ? 4.729 -6.437 -1.226 1.00 98.06 86 GLY A O 1
ATOM 639 N N . PHE A 1 87 ? 5.301 -8.243 -2.432 1.00 98.62 87 PHE A N 1
ATOM 640 C CA . PHE A 1 87 ? 5.439 -9.142 -1.284 1.00 98.62 87 PHE A CA 1
ATOM 641 C C . PHE A 1 87 ? 6.575 -8.738 -0.334 1.00 98.62 87 PHE A C 1
ATOM 643 O O . PHE A 1 87 ? 6.376 -8.693 0.877 1.00 98.62 87 PHE A O 1
ATOM 650 N N . VAL A 1 88 ? 7.767 -8.434 -0.853 1.00 98.12 88 VAL A N 1
ATOM 651 C CA . VAL A 1 88 ? 8.934 -8.105 -0.016 1.00 98.12 88 VAL A CA 1
ATOM 652 C C . VAL A 1 88 ? 8.742 -6.773 0.708 1.00 98.12 88 VAL A C 1
ATOM 654 O O . VAL A 1 88 ? 9.049 -6.683 1.895 1.00 98.12 88 VAL A O 1
ATOM 657 N N . LEU A 1 89 ? 8.206 -5.751 0.031 1.00 98.00 89 LEU A N 1
ATOM 658 C CA . LEU A 1 89 ? 7.912 -4.460 0.661 1.00 98.00 89 LEU A CA 1
ATOM 659 C C . LEU A 1 89 ? 6.795 -4.589 1.698 1.00 98.00 89 LEU A C 1
ATOM 661 O O . LEU A 1 89 ? 6.895 -4.006 2.778 1.00 98.00 89 LEU A O 1
ATOM 665 N N . TRP A 1 90 ? 5.772 -5.396 1.406 1.00 98.62 90 TRP A N 1
ATOM 666 C CA . TRP A 1 90 ? 4.744 -5.729 2.384 1.00 98.62 90 TRP A CA 1
ATOM 667 C C . TRP A 1 90 ? 5.354 -6.386 3.623 1.00 98.62 90 TRP A C 1
ATOM 669 O O . TRP A 1 90 ? 5.132 -5.914 4.735 1.00 98.62 90 TRP A O 1
ATOM 679 N N . LEU A 1 91 ? 6.148 -7.442 3.439 1.00 98.25 91 LEU A N 1
ATOM 680 C CA . LEU A 1 91 ? 6.694 -8.218 4.546 1.00 98.25 91 LEU A CA 1
ATOM 681 C C . LEU A 1 91 ? 7.669 -7.388 5.386 1.00 98.25 91 LEU A C 1
ATOM 683 O O . LEU A 1 91 ? 7.614 -7.438 6.610 1.00 98.25 91 LEU A O 1
ATOM 687 N N . GLY A 1 92 ? 8.549 -6.627 4.733 1.00 97.00 92 GLY A N 1
ATOM 688 C CA . GLY A 1 92 ? 9.602 -5.864 5.399 1.00 97.00 92 GLY A CA 1
ATOM 689 C C . GLY A 1 92 ? 9.103 -4.620 6.131 1.00 97.00 92 GLY A C 1
ATOM 690 O O . GLY A 1 92 ? 9.615 -4.320 7.209 1.00 97.00 92 GLY A O 1
ATOM 691 N N . PHE A 1 93 ? 8.110 -3.918 5.574 1.00 97.06 93 PHE A N 1
ATOM 692 C CA . PHE A 1 93 ? 7.651 -2.631 6.108 1.00 97.06 93 PHE A CA 1
ATOM 693 C C . PHE A 1 93 ? 6.233 -2.671 6.663 1.00 97.06 93 PHE A C 1
ATOM 695 O O . PHE A 1 93 ? 5.987 -2.149 7.741 1.00 97.06 93 PHE A O 1
ATOM 702 N N . VAL A 1 94 ? 5.276 -3.261 5.951 1.00 97.88 94 VAL A N 1
ATOM 703 C CA . VAL A 1 94 ? 3.865 -3.134 6.341 1.00 97.88 94 VAL A CA 1
ATOM 704 C C . VAL A 1 94 ? 3.488 -4.153 7.408 1.00 97.88 94 VAL A C 1
ATOM 706 O O . VAL A 1 94 ? 2.977 -3.783 8.465 1.00 97.88 94 VAL A O 1
ATOM 709 N N . ALA A 1 95 ? 3.775 -5.432 7.164 1.00 97.81 95 ALA A N 1
ATOM 710 C CA . ALA A 1 95 ? 3.431 -6.512 8.079 1.00 97.81 95 ALA A CA 1
ATOM 711 C C . ALA A 1 95 ? 4.127 -6.349 9.436 1.00 97.81 95 ALA A C 1
ATOM 713 O O . ALA A 1 95 ? 3.506 -6.538 10.484 1.00 97.81 95 ALA A O 1
ATOM 714 N N . THR A 1 96 ? 5.403 -5.961 9.425 1.00 97.25 96 THR A N 1
ATOM 715 C CA . THR A 1 96 ? 6.198 -5.692 10.630 1.00 97.25 96 THR A CA 1
ATOM 716 C C . THR A 1 96 ? 5.653 -4.496 11.406 1.00 97.25 96 THR A C 1
ATOM 718 O O . THR A 1 96 ? 5.375 -4.635 12.599 1.00 97.25 96 THR A O 1
ATOM 721 N N . THR A 1 97 ? 5.427 -3.353 10.750 1.00 97.81 97 THR A N 1
ATOM 722 C CA . THR A 1 97 ? 4.912 -2.145 11.412 1.00 97.81 97 THR A CA 1
ATOM 723 C C . THR A 1 97 ? 3.513 -2.354 11.987 1.00 97.81 97 THR A C 1
ATOM 725 O O . THR A 1 97 ? 3.298 -2.037 13.155 1.00 97.81 97 THR A O 1
ATOM 728 N N . LEU A 1 98 ? 2.576 -2.944 11.236 1.00 97.50 98 LEU A N 1
ATOM 729 C CA . LEU A 1 98 ? 1.222 -3.211 11.743 1.00 97.50 98 LEU A CA 1
ATOM 730 C C . LEU A 1 98 ? 1.226 -4.200 12.905 1.00 97.50 98 LEU A C 1
ATOM 732 O O . LEU A 1 98 ? 0.502 -4.013 13.881 1.00 97.50 98 LEU A O 1
ATOM 736 N N . SER A 1 99 ? 2.064 -5.239 12.832 1.00 96.94 99 SER A N 1
ATOM 737 C CA . SER A 1 99 ? 2.192 -6.198 13.931 1.00 96.94 99 SER A CA 1
ATOM 738 C C . SER A 1 99 ? 2.612 -5.496 15.216 1.00 96.94 99 SER A C 1
ATOM 740 O O . SER A 1 99 ? 1.954 -5.666 16.242 1.00 96.94 99 SER A O 1
ATOM 742 N N . VAL A 1 100 ? 3.660 -4.671 15.150 1.00 97.69 100 VAL A N 1
ATOM 743 C CA . VAL A 1 100 ? 4.181 -3.929 16.303 1.00 97.69 100 VAL A CA 1
ATOM 744 C C . VAL A 1 100 ? 3.154 -2.923 16.827 1.00 97.69 100 VAL A C 1
ATOM 746 O O . VAL A 1 100 ? 2.851 -2.943 18.021 1.00 97.69 100 VAL A O 1
ATOM 749 N N . ASN A 1 101 ? 2.563 -2.104 15.954 1.00 97.62 101 ASN A N 1
ATOM 750 C CA . ASN A 1 101 ? 1.590 -1.082 16.351 1.00 97.62 101 ASN A CA 1
ATOM 751 C C . ASN A 1 101 ? 0.381 -1.703 17.055 1.00 97.62 101 ASN A C 1
ATOM 753 O O . ASN A 1 101 ? 0.063 -1.325 18.180 1.00 97.62 101 ASN A O 1
ATOM 757 N N . HIS A 1 102 ? -0.213 -2.749 16.473 1.00 97.25 102 HIS A N 1
ATOM 758 C CA . HIS A 1 102 ? -1.369 -3.414 17.075 1.00 97.25 102 HIS A CA 1
ATOM 759 C C . HIS A 1 102 ? -1.043 -4.061 18.428 1.00 97.25 102 HIS A C 1
ATOM 761 O O . HIS A 1 102 ? -1.928 -4.164 19.277 1.00 97.25 102 HIS A O 1
ATOM 767 N N . ARG A 1 103 ? 0.205 -4.510 18.657 1.00 96.50 103 ARG A N 1
ATOM 768 C CA . ARG A 1 103 ? 0.616 -5.002 19.986 1.00 96.50 103 ARG A CA 1
ATOM 769 C C . ARG A 1 103 ? 0.619 -3.874 21.012 1.00 96.50 103 ARG A C 1
ATOM 771 O O . ARG A 1 103 ? 0.070 -4.060 22.095 1.00 96.50 103 ARG A O 1
ATOM 778 N N . TYR A 1 104 ? 1.205 -2.727 20.674 1.00 96.62 104 TYR A N 1
ATOM 779 C CA . TYR A 1 104 ? 1.261 -1.576 21.579 1.00 96.62 104 TYR A CA 1
ATOM 780 C C . TYR A 1 104 ? -0.113 -0.947 21.831 1.00 96.62 104 TYR A C 1
ATOM 782 O O . TYR A 1 104 ? -0.378 -0.482 22.935 1.00 96.62 104 TYR A O 1
ATOM 790 N N . GLU A 1 105 ? -1.011 -0.997 20.851 1.00 95.25 105 GLU A N 1
ATOM 791 C CA . GLU A 1 105 ? -2.394 -0.519 20.966 1.00 95.25 105 GLU A CA 1
ATOM 792 C C . GLU A 1 105 ? -3.320 -1.502 21.717 1.00 95.25 105 GLU A C 1
ATOM 794 O O . GLU A 1 105 ? -4.481 -1.192 21.991 1.00 95.25 105 GLU A O 1
ATOM 799 N N . GLY A 1 106 ? -2.834 -2.699 22.073 1.00 95.25 106 GLY A N 1
ATOM 800 C CA . GLY A 1 106 ? -3.618 -3.701 22.804 1.00 95.25 106 GLY A CA 1
ATOM 801 C C . GLY A 1 106 ? -4.695 -4.392 21.955 1.00 95.25 106 GLY A C 1
ATOM 802 O O . GLY A 1 106 ? -5.744 -4.806 22.476 1.00 95.25 106 GLY A O 1
ATOM 803 N N . PHE A 1 107 ? -4.468 -4.508 20.645 1.00 96.06 107 PHE A N 1
ATOM 804 C CA . PHE A 1 107 ? -5.299 -5.296 19.735 1.00 96.06 107 PHE A CA 1
ATOM 805 C C . PHE A 1 107 ? -4.831 -6.758 19.646 1.00 96.06 107 PHE A C 1
ATOM 807 O O . PHE A 1 107 ? -3.665 -7.094 19.856 1.00 96.06 107 PHE A O 1
ATOM 814 N N . GLY A 1 108 ? -5.772 -7.655 19.335 1.00 93.88 108 GLY A N 1
ATOM 815 C CA . GLY A 1 108 ? -5.512 -9.087 19.149 1.00 93.88 108 GLY A CA 1
ATOM 816 C C . GLY A 1 108 ? -4.857 -9.407 17.801 1.00 93.88 108 GLY A C 1
ATOM 817 O O . GLY A 1 108 ? -4.753 -8.554 16.922 1.00 93.88 108 GLY A O 1
ATOM 818 N N . TRP A 1 109 ? -4.377 -10.643 17.614 1.00 96.25 109 TRP A N 1
ATOM 819 C CA . TRP A 1 109 ? -3.799 -11.081 16.327 1.00 96.25 109 TRP A CA 1
ATOM 820 C C . TRP A 1 109 ? -4.813 -11.075 15.175 1.00 96.25 109 TRP A C 1
ATOM 822 O O . TRP A 1 109 ? -4.405 -10.886 14.034 1.00 96.25 109 TRP A O 1
ATOM 832 N N . ASP A 1 110 ? -6.110 -11.181 15.472 1.00 96.56 110 ASP A N 1
ATOM 833 C CA . ASP A 1 110 ? -7.185 -11.117 14.477 1.00 96.56 110 ASP A CA 1
ATOM 834 C C . ASP A 1 110 ? -7.126 -9.826 13.647 1.00 96.56 110 ASP A C 1
ATOM 836 O O . ASP A 1 110 ? -7.164 -9.885 12.420 1.00 96.56 110 ASP A O 1
ATOM 840 N N . LEU A 1 111 ? -6.959 -8.663 14.297 1.00 96.88 111 LEU A N 1
ATOM 841 C CA . LEU A 1 111 ? -6.878 -7.375 13.597 1.00 96.88 111 LEU A CA 1
ATOM 842 C C . LEU A 1 111 ? -5.618 -7.301 12.730 1.00 96.88 111 LEU A C 1
ATOM 844 O O . LEU A 1 111 ? -5.680 -6.919 11.566 1.00 96.88 111 LEU A O 1
ATOM 848 N N . THR A 1 112 ? -4.478 -7.739 13.274 1.00 97.00 112 THR A N 1
ATOM 849 C CA . THR A 1 112 ? -3.214 -7.797 12.530 1.00 97.00 112 THR A CA 1
ATOM 850 C C . THR A 1 112 ? -3.332 -8.673 11.288 1.00 97.00 112 THR A C 1
ATOM 852 O O . THR A 1 112 ? -2.881 -8.259 10.232 1.00 97.00 112 THR A O 1
ATOM 855 N N . ILE A 1 113 ? -3.954 -9.851 11.368 1.00 97.56 113 ILE A N 1
ATOM 856 C CA . ILE A 1 113 ? -4.111 -10.736 10.205 1.00 97.56 113 ILE A CA 1
ATOM 857 C C . ILE A 1 113 ? -5.015 -10.096 9.145 1.00 97.56 113 ILE A C 1
ATOM 859 O O . ILE A 1 113 ? -4.681 -10.142 7.961 1.00 97.56 113 ILE A O 1
ATOM 863 N N . ILE A 1 114 ? -6.128 -9.482 9.559 1.00 97.81 114 ILE A N 1
ATOM 864 C CA . ILE A 1 114 ? -7.073 -8.833 8.639 1.00 97.81 114 ILE A CA 1
ATOM 865 C C . ILE A 1 114 ? -6.402 -7.669 7.903 1.00 97.81 114 ILE A C 1
ATOM 867 O O . ILE A 1 114 ? -6.466 -7.615 6.672 1.00 97.81 114 ILE A O 1
ATOM 871 N N . ASP A 1 115 ? -5.731 -6.777 8.633 1.00 97.75 115 ASP A N 1
ATOM 872 C CA . ASP A 1 115 ? -5.117 -5.586 8.042 1.00 97.75 115 ASP A CA 1
ATOM 873 C C . ASP A 1 115 ? -3.843 -5.937 7.264 1.00 97.75 115 ASP A C 1
ATOM 875 O O . ASP A 1 115 ? -3.650 -5.458 6.147 1.00 97.75 115 ASP A O 1
ATOM 879 N N . CYS A 1 116 ? -2.997 -6.840 7.772 1.00 97.94 116 CYS A N 1
ATOM 880 C CA . CYS A 1 116 ? -1.841 -7.319 7.011 1.00 97.94 116 CYS A CA 1
ATOM 881 C C . CYS A 1 116 ? -2.275 -8.024 5.721 1.00 97.94 116 CYS A C 1
ATOM 883 O O . CYS A 1 116 ? -1.634 -7.823 4.691 1.00 97.94 116 CYS A O 1
ATOM 885 N N . GLY A 1 117 ? -3.351 -8.818 5.752 1.00 98.19 117 GLY A N 1
ATOM 886 C CA . GLY A 1 117 ? -3.905 -9.473 4.566 1.00 98.19 117 GLY A CA 1
ATOM 887 C C . GLY A 1 117 ? -4.431 -8.474 3.533 1.00 98.19 117 GLY A C 1
ATOM 888 O O . GLY A 1 117 ? -4.108 -8.593 2.350 1.00 98.19 117 GLY A O 1
ATOM 889 N N . HIS A 1 118 ? -5.157 -7.448 3.987 1.00 98.44 118 HIS A N 1
ATOM 890 C CA . HIS A 1 118 ? -5.594 -6.336 3.143 1.00 98.44 118 HIS A CA 1
ATOM 891 C C . HIS A 1 118 ? -4.404 -5.678 2.432 1.00 98.44 118 HIS A C 1
ATOM 893 O O . HIS A 1 118 ? -4.360 -5.608 1.202 1.00 98.44 118 HIS A O 1
ATOM 899 N N . TRP A 1 119 ? -3.400 -5.244 3.198 1.00 98.38 119 TRP A N 1
ATOM 900 C CA . TRP A 1 119 ? -2.260 -4.523 2.636 1.00 98.38 119 TRP A CA 1
ATOM 901 C C . TRP A 1 119 ? -1.354 -5.396 1.767 1.00 98.38 119 TRP A C 1
ATOM 903 O O . TRP A 1 119 ? -0.736 -4.884 0.832 1.00 98.38 119 TRP A O 1
ATOM 913 N N . LEU A 1 120 ? -1.302 -6.708 2.024 1.00 98.69 120 LEU A N 1
ATOM 914 C CA . LEU A 1 120 ? -0.658 -7.656 1.117 1.00 98.69 120 LEU A CA 1
ATOM 915 C C . LEU A 1 120 ? -1.354 -7.640 -0.243 1.00 98.69 120 LEU A C 1
ATOM 917 O O . LEU A 1 120 ? -0.694 -7.478 -1.266 1.00 98.69 120 LEU A O 1
ATOM 921 N N . GLY A 1 121 ? -2.683 -7.770 -0.255 1.00 98.50 121 GLY A N 1
ATOM 922 C CA . GLY A 1 121 ? -3.475 -7.723 -1.482 1.00 98.50 121 GLY A CA 1
ATOM 923 C C . GLY A 1 121 ? -3.271 -6.419 -2.253 1.00 98.50 121 GLY A C 1
ATOM 924 O O . GLY A 1 121 ? -2.974 -6.463 -3.446 1.00 98.50 121 GLY A O 1
ATOM 925 N N . VAL A 1 122 ? -3.322 -5.275 -1.562 1.00 98.62 122 VAL A N 1
ATOM 926 C CA . VAL A 1 122 ? -3.061 -3.946 -2.145 1.00 98.62 122 VAL A CA 1
ATOM 927 C C . VAL A 1 122 ? -1.690 -3.891 -2.825 1.00 98.62 122 VAL A C 1
ATOM 929 O O . VAL A 1 122 ? -1.605 -3.565 -4.010 1.00 98.62 122 VAL A O 1
ATOM 932 N N . LEU A 1 123 ? -0.612 -4.258 -2.124 1.00 98.50 123 LEU A N 1
ATOM 933 C CA . LEU A 1 123 ? 0.746 -4.180 -2.676 1.00 98.50 123 LEU A CA 1
ATOM 934 C C . LEU A 1 123 ? 0.985 -5.180 -3.814 1.00 98.50 123 LEU A C 1
ATOM 936 O O . LEU A 1 123 ? 1.676 -4.853 -4.783 1.00 98.50 123 LEU A O 1
ATOM 940 N N . LEU A 1 124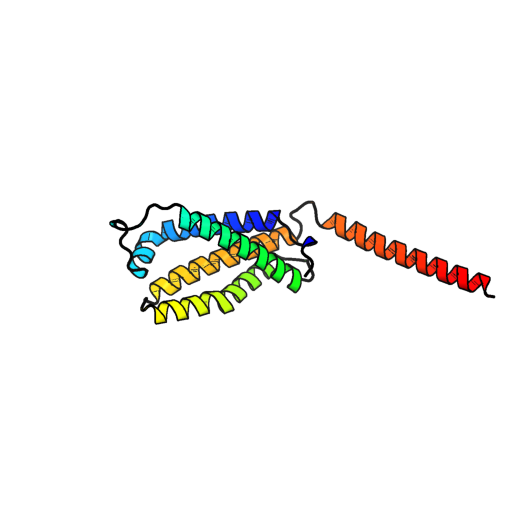 ? 0.390 -6.375 -3.745 1.00 98.69 124 LEU A N 1
ATOM 941 C CA . LEU A 1 124 ? 0.449 -7.349 -4.837 1.00 98.69 124 LEU A CA 1
ATOM 942 C C . LEU A 1 124 ? -0.294 -6.856 -6.080 1.00 98.69 124 LEU A C 1
ATOM 944 O O . LEU A 1 124 ? 0.236 -6.989 -7.181 1.00 98.69 124 LEU A O 1
ATOM 948 N N . ILE A 1 125 ? -1.482 -6.265 -5.924 1.00 98.56 125 ILE A N 1
ATOM 949 C CA . ILE A 1 125 ? -2.260 -5.696 -7.034 1.00 98.56 125 ILE A CA 1
ATOM 950 C C . ILE A 1 125 ? -1.493 -4.545 -7.678 1.00 98.56 125 ILE A C 1
ATOM 952 O O . ILE A 1 125 ? -1.303 -4.544 -8.896 1.00 98.56 125 ILE A O 1
ATOM 956 N N . ILE A 1 126 ? -1.002 -3.601 -6.872 1.00 98.19 126 ILE A N 1
ATOM 957 C CA . ILE A 1 126 ? -0.225 -2.462 -7.366 1.00 98.19 126 ILE A CA 1
ATOM 958 C C . ILE A 1 126 ? 1.006 -2.954 -8.135 1.00 98.19 126 ILE A C 1
ATOM 960 O O . ILE A 1 126 ? 1.227 -2.554 -9.282 1.00 98.19 126 ILE A O 1
ATOM 964 N N . GLY A 1 127 ? 1.778 -3.867 -7.541 1.00 97.25 127 GLY A N 1
ATOM 965 C CA . GLY A 1 127 ? 2.950 -4.458 -8.180 1.00 97.25 127 GLY A CA 1
ATOM 966 C C . GLY A 1 127 ? 2.618 -5.195 -9.467 1.00 97.25 127 GLY A C 1
ATOM 967 O O . GLY A 1 127 ? 3.296 -4.996 -10.476 1.00 97.25 127 GLY A O 1
ATOM 968 N N . ALA A 1 128 ? 1.553 -5.996 -9.468 1.00 97.31 128 ALA A N 1
ATOM 969 C CA . ALA A 1 128 ? 1.128 -6.747 -10.637 1.00 97.31 128 ALA A CA 1
ATOM 970 C C . ALA A 1 128 ? 0.733 -5.831 -11.799 1.00 97.31 128 ALA A C 1
ATOM 972 O O . ALA A 1 128 ? 1.190 -6.043 -12.923 1.00 97.31 128 ALA A O 1
ATOM 973 N N . VAL A 1 129 ? -0.058 -4.787 -11.531 1.00 96.56 129 VAL A N 1
ATOM 974 C CA . VAL A 1 129 ? -0.483 -3.813 -12.547 1.00 96.56 129 VAL A CA 1
ATOM 975 C C . VAL A 1 129 ? 0.732 -3.083 -13.119 1.00 96.56 129 VAL A C 1
ATOM 977 O O . VAL A 1 129 ? 0.927 -3.069 -14.334 1.00 96.56 129 VAL A O 1
ATOM 980 N N . ILE A 1 130 ? 1.609 -2.548 -12.269 1.00 94.88 130 ILE A N 1
ATOM 981 C CA . ILE A 1 130 ? 2.827 -1.853 -12.717 1.00 94.88 130 ILE A CA 1
ATOM 982 C C . ILE A 1 130 ? 3.719 -2.785 -13.550 1.00 94.88 130 ILE A C 1
ATOM 984 O O . ILE A 1 130 ? 4.173 -2.415 -14.636 1.00 94.88 130 ILE A O 1
ATOM 988 N N . GLY A 1 131 ? 3.929 -4.016 -13.078 1.00 93.06 131 GLY A N 1
ATOM 989 C CA . GLY A 1 131 ? 4.711 -5.039 -13.771 1.00 93.06 131 GLY A CA 1
ATOM 990 C C . GLY A 1 131 ? 4.113 -5.459 -15.117 1.00 93.06 131 GLY A C 1
ATOM 991 O O . GLY A 1 131 ? 4.848 -5.692 -16.078 1.00 93.06 131 GLY A O 1
ATOM 992 N N . TRP A 1 132 ? 2.784 -5.523 -15.211 1.00 92.12 132 TRP A N 1
ATOM 993 C CA . TRP A 1 132 ? 2.060 -5.841 -16.441 1.00 92.12 132 TRP A CA 1
ATOM 994 C C . TRP A 1 132 ? 2.210 -4.738 -17.493 1.00 92.12 132 TRP A C 1
ATOM 996 O O . TRP A 1 132 ? 2.571 -5.002 -18.643 1.00 92.12 132 TRP A O 1
ATOM 1006 N N . PHE A 1 133 ? 2.001 -3.481 -17.095 1.00 86.19 133 PHE A N 1
ATOM 1007 C CA . PHE A 1 133 ? 2.103 -2.340 -18.004 1.00 86.19 133 PHE A CA 1
ATOM 1008 C C . PHE A 1 133 ? 3.547 -2.015 -18.419 1.00 86.19 133 PHE A C 1
ATOM 1010 O O . PHE A 1 133 ? 3.738 -1.429 -19.486 1.00 86.19 133 PHE A O 1
ATOM 1017 N N . GLY A 1 134 ? 4.556 -2.430 -17.644 1.00 71.88 134 GLY A N 1
ATOM 1018 C CA . GLY A 1 134 ? 5.970 -2.277 -18.007 1.00 71.88 134 GLY A CA 1
ATOM 1019 C C . GLY A 1 134 ? 6.450 -3.190 -19.141 1.00 71.88 134 GLY A C 1
ATOM 1020 O O . GLY A 1 134 ? 7.355 -2.811 -19.883 1.00 71.88 134 GLY A O 1
ATOM 1021 N N . ARG A 1 135 ? 5.820 -4.357 -19.341 1.00 56.44 135 ARG A N 1
ATOM 1022 C CA . ARG A 1 135 ? 6.283 -5.371 -20.310 1.00 56.44 135 ARG A CA 1
ATOM 1023 C C . ARG A 1 135 ? 5.771 -5.179 -21.747 1.00 56.44 135 ARG A C 1
ATOM 1025 O O . ARG A 1 135 ? 6.295 -5.820 -22.652 1.00 56.44 135 ARG A O 1
ATOM 1032 N N . GLY A 1 136 ? 4.802 -4.294 -21.997 1.00 50.31 136 GLY A N 1
ATOM 1033 C CA . GLY A 1 136 ? 4.320 -4.047 -23.370 1.00 50.31 136 GLY A CA 1
ATOM 1034 C C . GLY A 1 136 ? 2.855 -3.638 -23.546 1.00 50.31 136 GLY A C 1
ATOM 1035 O O . GLY A 1 136 ? 2.353 -3.720 -24.661 1.00 50.31 136 GLY A O 1
ATOM 1036 N N . GLY A 1 137 ? 2.157 -3.203 -22.492 1.00 43.50 137 GLY A N 1
ATOM 1037 C CA . GLY A 1 137 ? 0.720 -2.887 -22.562 1.00 43.50 137 GLY A CA 1
ATOM 1038 C C . GLY A 1 137 ? 0.353 -1.432 -22.891 1.00 43.50 137 GLY A C 1
ATOM 1039 O O . GLY A 1 137 ? -0.821 -1.133 -23.072 1.00 43.50 137 GLY A O 1
ATOM 1040 N N . GLY A 1 138 ? 1.318 -0.510 -22.955 1.00 41.62 138 GLY A N 1
ATOM 1041 C CA . GLY A 1 138 ? 1.069 0.903 -23.256 1.00 41.62 138 GLY A CA 1
ATOM 1042 C C . GLY A 1 138 ? 1.872 1.356 -24.467 1.00 41.62 138 GLY A C 1
ATOM 1043 O O . GLY A 1 138 ? 3.100 1.292 -24.447 1.00 41.62 138 GLY A O 1
ATOM 1044 N N . LEU A 1 139 ? 1.185 1.856 -25.496 1.00 47.91 139 LEU A N 1
ATOM 1045 C CA . LEU A 1 139 ? 1.700 2.329 -26.793 1.00 47.91 139 LEU A CA 1
ATOM 1046 C C . LEU A 1 139 ? 2.847 3.376 -26.764 1.00 47.91 139 LEU A C 1
ATOM 1048 O O . LEU A 1 139 ? 3.241 3.871 -27.815 1.00 47.91 139 LEU A O 1
ATOM 1052 N N . SER A 1 140 ? 3.410 3.734 -25.610 1.00 47.38 140 SER A N 1
ATOM 1053 C CA . SER A 1 140 ? 4.326 4.873 -25.469 1.00 47.38 140 SER A CA 1
ATOM 1054 C C . SER A 1 140 ? 5.813 4.487 -25.378 1.00 47.38 140 SER A C 1
ATOM 1056 O O . SER A 1 140 ? 6.685 5.212 -25.854 1.00 47.38 140 SER A O 1
ATOM 1058 N N . TRP A 1 141 ? 6.154 3.322 -24.819 1.00 47.44 141 TRP A N 1
ATOM 1059 C CA . TRP A 1 141 ? 7.518 3.134 -24.301 1.00 47.44 141 TRP A CA 1
ATOM 1060 C C . TRP A 1 141 ? 8.547 2.548 -25.288 1.00 47.44 141 TRP A C 1
ATOM 1062 O O . TRP A 1 141 ? 9.741 2.846 -25.211 1.00 47.44 141 TRP A O 1
ATOM 1072 N N . SER A 1 142 ? 8.107 1.762 -26.277 1.00 50.19 142 SER A N 1
ATOM 1073 C CA . SER A 1 142 ? 9.022 1.173 -27.273 1.00 50.19 142 SER A CA 1
ATOM 1074 C C . SER A 1 142 ? 9.607 2.221 -28.235 1.00 50.19 142 SER A C 1
ATOM 1076 O O . SER A 1 142 ? 10.767 2.121 -28.643 1.00 50.19 142 SER A O 1
ATOM 1078 N N . ASN A 1 143 ? 8.838 3.259 -28.583 1.00 46.72 143 ASN A N 1
ATOM 1079 C CA . ASN A 1 143 ? 9.249 4.230 -29.602 1.00 46.72 143 ASN A CA 1
ATOM 1080 C C . ASN A 1 143 ? 10.267 5.258 -29.090 1.00 46.72 143 ASN A C 1
ATOM 1082 O O . ASN A 1 143 ? 11.203 5.588 -29.820 1.00 46.72 143 ASN A O 1
ATOM 1086 N N . SER A 1 144 ? 10.144 5.704 -27.838 1.00 51.31 144 SER A N 1
ATOM 1087 C CA . SER A 1 144 ? 11.005 6.750 -27.263 1.00 51.31 144 SER A CA 1
ATOM 1088 C C . SER A 1 144 ? 12.431 6.264 -26.975 1.00 51.31 144 SER A C 1
ATOM 1090 O O . SER A 1 144 ? 13.395 6.996 -27.184 1.00 51.31 144 SER A O 1
ATOM 1092 N N . ARG A 1 145 ? 12.623 4.995 -26.584 1.00 52.28 145 ARG A N 1
ATOM 1093 C CA . ARG A 1 145 ? 13.982 4.436 -26.438 1.00 52.28 145 ARG A CA 1
ATOM 1094 C C . ARG A 1 145 ? 14.623 4.114 -27.778 1.00 52.28 145 ARG A C 1
ATOM 1096 O O . ARG A 1 145 ? 15.802 4.400 -27.969 1.00 52.28 145 ARG A O 1
ATOM 1103 N N . LYS A 1 146 ? 13.847 3.639 -28.759 1.00 50.62 146 LYS A N 1
ATOM 1104 C CA . LYS A 1 146 ? 14.359 3.458 -30.125 1.00 50.62 146 LYS A CA 1
ATOM 1105 C C . LYS A 1 146 ? 14.793 4.773 -30.770 1.00 50.62 146 LYS A C 1
ATOM 1107 O O . LYS A 1 146 ? 15.654 4.724 -31.647 1.00 50.62 146 LYS A O 1
ATOM 1112 N N . SER A 1 147 ? 14.210 5.917 -30.412 1.00 51.84 147 SER A N 1
ATOM 1113 C CA . SER A 1 147 ? 14.643 7.223 -30.923 1.00 51.84 147 SER A CA 1
ATOM 1114 C C . SER A 1 147 ? 15.874 7.747 -30.183 1.00 51.84 147 SER A C 1
ATOM 1116 O O . SER A 1 147 ? 16.832 8.123 -30.852 1.00 51.84 147 SER A O 1
ATOM 1118 N N . VAL A 1 148 ? 15.920 7.682 -28.847 1.00 56.88 148 VAL A N 1
ATOM 1119 C CA . VAL A 1 148 ? 17.079 8.140 -28.050 1.00 56.88 148 VAL A CA 1
ATOM 1120 C C . VAL A 1 148 ? 18.320 7.279 -28.297 1.00 56.88 148 VAL A C 1
ATOM 1122 O O . VAL A 1 148 ? 19.409 7.807 -28.519 1.00 56.88 148 VAL A O 1
ATOM 1125 N N . GLN A 1 149 ? 18.171 5.955 -28.351 1.00 56.09 149 GLN A N 1
ATOM 1126 C CA . GLN A 1 149 ? 19.284 5.045 -28.630 1.00 56.09 149 GLN A CA 1
ATOM 1127 C C . GLN A 1 149 ? 19.764 5.190 -30.084 1.00 56.09 149 GLN A C 1
ATOM 1129 O O . GLN A 1 149 ? 20.968 5.219 -30.327 1.00 56.09 149 GLN A O 1
ATOM 1134 N N . ARG A 1 150 ? 18.854 5.410 -31.053 1.00 55.62 150 ARG A N 1
ATOM 1135 C CA . ARG A 1 150 ? 19.253 5.787 -32.426 1.00 55.62 150 ARG A CA 1
ATOM 1136 C C . ARG A 1 150 ? 19.934 7.149 -32.491 1.00 55.62 150 ARG A C 1
ATOM 1138 O O . ARG A 1 150 ? 20.858 7.300 -33.283 1.00 55.62 150 ARG A O 1
ATOM 1145 N N . PHE A 1 151 ? 19.498 8.127 -31.703 1.00 57.09 151 PHE A N 1
ATOM 1146 C CA . PHE A 1 151 ? 20.100 9.459 -31.672 1.00 57.09 151 PHE A CA 1
ATOM 1147 C C . PHE A 1 151 ? 21.521 9.412 -31.096 1.00 57.09 151 PHE A C 1
ATOM 1149 O O . PHE A 1 151 ? 22.449 9.929 -31.713 1.00 57.09 151 PHE A O 1
ATOM 1156 N N . SER A 1 152 ? 21.713 8.698 -29.984 1.00 59.03 152 SER A N 1
ATOM 1157 C CA . SER A 1 152 ? 23.026 8.494 -29.361 1.00 59.03 152 SER A CA 1
ATOM 1158 C C . SER A 1 152 ? 24.000 7.745 -30.283 1.00 59.03 152 SER A C 1
ATOM 1160 O O . SER A 1 152 ? 25.110 8.217 -30.531 1.00 59.03 152 SER A O 1
ATOM 1162 N N . VAL A 1 153 ? 23.564 6.637 -30.900 1.00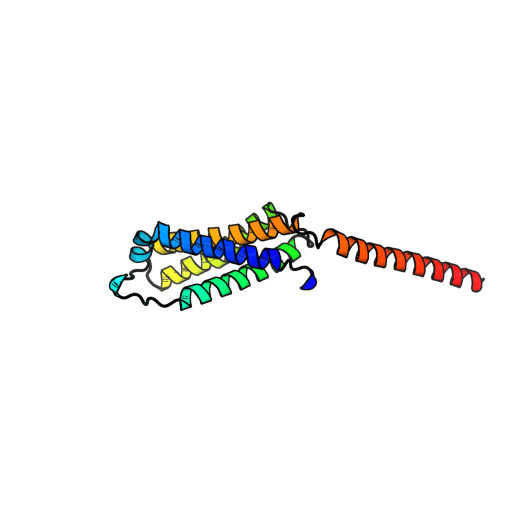 63.75 153 VAL A N 1
ATOM 1163 C CA . VAL A 1 153 ? 24.397 5.873 -31.849 1.00 63.75 153 VAL A CA 1
ATOM 1164 C C . VAL A 1 153 ? 24.739 6.699 -33.096 1.00 63.75 153 VAL A C 1
ATOM 1166 O O . VAL A 1 153 ? 25.887 6.679 -33.543 1.00 63.75 153 VAL A O 1
ATOM 1169 N N . ARG A 1 154 ? 23.787 7.475 -33.640 1.00 63.16 154 ARG A N 1
ATOM 1170 C CA . ARG A 1 154 ? 24.047 8.375 -34.781 1.00 63.16 154 ARG A CA 1
ATOM 1171 C C . ARG A 1 154 ? 25.070 9.457 -34.441 1.00 63.16 154 ARG A C 1
ATOM 1173 O O . ARG A 1 154 ? 25.948 9.717 -35.259 1.00 63.16 154 ARG A O 1
ATOM 1180 N N . ASN A 1 155 ? 24.994 10.054 -33.255 1.00 64.88 155 ASN A N 1
ATOM 1181 C CA . ASN A 1 155 ? 25.941 11.093 -32.845 1.00 64.88 155 ASN A CA 1
ATOM 1182 C C . ASN A 1 155 ? 27.334 10.524 -32.554 1.00 64.88 155 ASN A C 1
ATOM 1184 O O . ASN A 1 155 ? 28.326 11.133 -32.945 1.00 64.88 155 ASN A O 1
ATOM 1188 N N . CYS A 1 156 ? 27.426 9.326 -31.969 1.00 68.06 156 CYS A N 1
ATOM 1189 C CA . CYS A 1 156 ? 28.704 8.637 -31.783 1.00 68.06 156 CYS A CA 1
ATOM 1190 C C . CYS A 1 156 ? 29.369 8.309 -33.132 1.00 68.06 156 CYS A C 1
ATOM 1192 O O . CYS A 1 156 ? 30.554 8.580 -33.323 1.00 68.06 156 CYS A O 1
ATOM 1194 N N . ALA A 1 157 ? 28.597 7.811 -34.105 1.00 70.50 157 ALA A N 1
ATOM 1195 C CA . ALA A 1 157 ? 29.100 7.567 -35.455 1.00 70.50 157 ALA A CA 1
ATOM 1196 C C . ALA A 1 157 ? 29.565 8.861 -36.144 1.00 70.50 157 ALA A C 1
ATOM 1198 O O . ALA A 1 157 ? 30.615 8.867 -36.784 1.00 70.50 157 ALA A O 1
ATOM 1199 N N . LYS A 1 158 ? 28.822 9.965 -35.984 1.00 72.62 158 LYS A N 1
ATOM 1200 C CA . LYS A 1 158 ? 29.170 11.267 -36.569 1.00 72.62 158 LYS A CA 1
ATOM 1201 C C . LYS A 1 158 ? 30.451 11.847 -35.960 1.00 72.62 158 LYS A C 1
ATOM 1203 O O . LYS A 1 158 ? 31.317 12.286 -36.707 1.00 72.62 158 LYS A O 1
ATOM 1208 N N . ASN A 1 159 ? 30.622 11.770 -34.641 1.00 69.00 159 ASN A N 1
ATOM 1209 C CA . ASN A 1 159 ? 31.839 12.247 -33.977 1.00 69.00 159 ASN A CA 1
ATOM 1210 C C . ASN A 1 159 ? 33.067 11.422 -34.373 1.00 69.00 159 ASN A C 1
ATOM 1212 O O . ASN A 1 159 ? 34.106 11.991 -34.688 1.00 69.00 159 ASN A O 1
ATOM 1216 N N . LYS A 1 160 ? 32.925 10.097 -34.484 1.00 75.88 160 LYS A N 1
ATOM 1217 C CA . LYS A 1 160 ? 34.022 9.220 -34.922 1.00 75.88 160 LYS A CA 1
ATOM 1218 C C . LYS A 1 160 ? 34.449 9.473 -36.375 1.00 75.88 160 LYS A C 1
ATOM 1220 O O . LYS A 1 160 ? 35.595 9.220 -36.733 1.00 75.88 160 LYS A O 1
ATOM 1225 N N . GLN A 1 161 ? 33.534 9.953 -37.221 1.00 71.69 161 GLN A N 1
ATOM 1226 C CA . GLN A 1 161 ? 33.846 10.405 -38.583 1.00 71.69 161 GLN A CA 1
ATOM 1227 C C . GLN A 1 161 ? 34.570 11.757 -38.579 1.00 71.69 161 GLN A C 1
ATOM 1229 O O . GLN A 1 161 ? 35.532 11.930 -39.320 1.00 71.69 161 GLN A O 1
ATOM 1234 N N . LEU A 1 162 ? 34.146 12.691 -37.724 1.00 69.44 162 LEU A N 1
ATOM 1235 C CA . LEU A 1 162 ? 34.784 14.003 -37.592 1.00 69.44 162 LEU A CA 1
ATOM 1236 C C . LEU A 1 162 ? 36.215 13.901 -37.045 1.00 69.44 162 LEU A C 1
ATOM 1238 O O . LEU A 1 162 ? 37.099 14.570 -37.569 1.00 69.44 162 LEU A O 1
ATOM 1242 N N . GLU A 1 163 ? 36.466 13.021 -36.073 1.00 73.69 163 GLU A N 1
ATOM 1243 C CA . GLU A 1 163 ? 37.822 12.741 -35.576 1.00 73.69 163 GLU A CA 1
ATOM 1244 C C . GLU A 1 163 ? 38.722 12.172 -36.681 1.00 73.69 163 GLU A C 1
ATOM 1246 O O . GLU A 1 163 ? 39.798 12.706 -36.932 1.00 73.69 163 GLU A O 1
ATOM 1251 N N . ARG A 1 164 ? 38.247 11.171 -37.440 1.00 77.81 164 ARG A N 1
ATOM 1252 C CA . ARG A 1 164 ? 39.006 10.615 -38.578 1.00 77.81 164 ARG A CA 1
ATOM 1253 C C . ARG A 1 164 ? 39.308 11.648 -39.663 1.00 77.81 164 ARG A C 1
ATOM 1255 O O . ARG A 1 164 ? 40.358 11.573 -40.293 1.00 77.81 164 ARG A O 1
ATOM 1262 N N . PHE A 1 165 ? 38.385 12.575 -39.907 1.00 72.25 165 PHE A N 1
ATOM 1263 C CA . PHE A 1 165 ? 38.589 13.658 -40.863 1.00 72.25 165 PHE A CA 1
ATOM 1264 C C . PHE A 1 165 ? 39.625 14.666 -40.349 1.00 72.25 165 PHE A C 1
ATOM 1266 O O . PHE A 1 165 ? 40.542 15.027 -41.086 1.00 72.25 165 PHE A O 1
ATOM 1273 N N . SER A 1 166 ? 39.543 15.045 -39.071 1.00 75.50 166 SER A N 1
ATOM 1274 C CA . SER A 1 166 ? 40.537 15.897 -38.409 1.00 75.50 166 SER A CA 1
ATOM 1275 C C . SER A 1 166 ? 41.946 15.290 -38.471 1.00 75.50 166 SER A C 1
ATOM 1277 O O . SER A 1 166 ? 42.893 15.978 -38.841 1.00 75.50 166 SER A O 1
ATOM 1279 N N . ASP A 1 167 ? 42.082 13.988 -38.207 1.00 81.31 167 ASP A N 1
ATOM 1280 C CA . ASP A 1 167 ? 43.363 13.264 -38.271 1.00 81.31 167 ASP A CA 1
ATOM 1281 C C . ASP A 1 167 ? 43.942 13.156 -39.694 1.00 81.31 167 ASP A C 1
ATOM 1283 O O . ASP A 1 167 ? 45.140 12.925 -39.866 1.00 81.31 167 ASP A O 1
ATOM 1287 N N . SER A 1 168 ? 43.100 13.286 -40.726 1.00 77.88 168 SER A N 1
ATOM 1288 C CA . SER A 1 168 ? 43.533 13.283 -42.130 1.00 77.88 168 SER A CA 1
ATOM 1289 C C . SER A 1 168 ? 44.035 14.643 -42.611 1.00 77.88 168 SER A C 1
ATOM 1291 O O . SER A 1 168 ? 44.875 14.686 -43.499 1.00 77.88 168 SER A O 1
ATOM 1293 N N . LEU A 1 169 ? 43.547 15.739 -42.018 1.00 75.88 169 LEU A N 1
ATOM 1294 C CA . LEU A 1 169 ? 43.992 17.101 -42.330 1.00 75.88 169 LEU A CA 1
ATOM 1295 C C . LEU A 1 169 ? 45.307 17.469 -41.632 1.00 75.88 169 LEU A C 1
ATOM 1297 O O . LEU A 1 169 ? 45.975 18.409 -42.049 1.00 75.88 169 LEU A O 1
ATOM 1301 N N . ASN A 1 170 ? 45.661 16.747 -40.566 1.00 73.31 170 ASN A N 1
ATOM 1302 C CA . ASN A 1 170 ? 46.858 16.984 -39.758 1.00 73.31 170 ASN A CA 1
ATOM 1303 C C . ASN A 1 170 ? 48.056 16.089 -40.150 1.00 73.31 170 ASN A C 1
ATOM 1305 O O . ASN A 1 170 ? 49.020 15.989 -39.389 1.00 73.31 170 ASN A O 1
ATOM 1309 N N . ARG A 1 171 ? 47.983 15.414 -41.303 1.00 66.81 171 ARG A N 1
ATOM 1310 C CA . ARG A 1 171 ? 49.052 14.611 -41.917 1.00 66.81 171 ARG A CA 1
ATOM 1311 C C . ARG A 1 171 ? 49.445 15.206 -43.259 1.00 66.81 171 ARG A C 1
ATOM 1313 O O . ARG A 1 171 ? 50.654 15.151 -43.562 1.00 66.81 171 ARG A O 1
#

Foldseek 3Di:
DDLVLFPLVLLLVLLVVLLVLLVVLCVVCVVLLCVQVVHDPVPDDPDCVVSVVSSVVLSVVLSVLLVVQCVVVVSQAALVSLQVCLQVCLVVPVLVVLVVVCVVVVTDVSNSCSVSVSSSSSSNSSSNSSSHVRNDDDPPDPVVCVVVVVVVVVVVVVVVVVVVVVVVVVD

Secondary structure (DSSP, 8-state):
--GGG--HHHHHHHHHHHHHHHHHHHHHTHHHHHHHTT--GGG----SHHHHHHHHHHHHHHHHHHHHHHHHTTT---HHHHHHHHHHHIIIIIIHHHHHHHHHTT--HHHHHHHHHHHHHHHHHHHHHHHHHHTTTSTTHHHHHHHHHHHHHHHHHHHHHHHHHHHHHT-